Protein AF-A0A1G9T234-F1 (afdb_monomer_lite)

InterPro domains:
  IPR000477 Reverse transcriptase domain [PF00078] (1-58)
  IPR000477 Reverse transcriptase domain [PS50878] (1-58)
  IPR013597 Group II intron, maturase-specific [PF08388] (72-132)
  IPR043502 DNA/RNA polymerase superfamily [SSF56672] (1-132)
  IPR051083 Group II Intron Splicing and Mobility/Defense [PTHR34047] (1-131)

Organism: NCBI:txid321763

Sequence (162 aa):
MVRYADDFVVLAKSKRKAKRAMEVTEEIISEKLNLKLHPEKTELTNFGRGFEFLGYEFIAWRYKRPRSKALDKFKDKIREITRRQQPFSLELVIARLNPVIRGWANYFGHGNVKELFRRLNEWIRMRLRSYREDKKAHYHQNRRIPTAELKQLGLKSLTVKS

pLDDT: mean 87.8, std 9.13, range [58.06, 98.31]

Secondary structure (DSSP, 8-state):
-EEETTEEE---SSHHHHHHHHHHHHHIIIIIS-----TTT-----TTT-EEETTEEEETTTEEEE-HHHHHHHHHHHHHHT-SS-S--HHHHHHHHHHHHHHHHHHHTTSS-HHHHHHHHHHHHHHHHHHHTTSPPPGGGGGTS-HHHHHHTT--------

Structure (mmCIF, N/CA/C/O backbone):
data_AF-A0A1G9T234-F1
#
_entry.id   AF-A0A1G9T234-F1
#
loop_
_atom_site.group_PDB
_atom_site.id
_atom_site.type_symbol
_atom_site.label_atom_id
_atom_site.label_alt_id
_atom_site.label_comp_id
_atom_site.label_asym_id
_atom_site.label_entity_id
_atom_site.label_seq_id
_atom_site.pdbx_PDB_ins_code
_atom_site.Cartn_x
_atom_site.Cartn_y
_atom_site.Cartn_z
_atom_site.occupancy
_atom_site.B_iso_or_equiv
_atom_site.auth_seq_id
_atom_site.auth_comp_id
_atom_site.auth_asym_id
_atom_site.auth_atom_id
_atom_site.pdbx_PDB_model_num
ATOM 1 N N . MET A 1 1 ? -22.488 -2.941 13.591 1.00 72.69 1 MET A N 1
ATOM 2 C CA . MET A 1 1 ? -21.166 -3.602 13.638 1.00 72.69 1 MET A CA 1
ATOM 3 C C . MET A 1 1 ? -20.693 -3.788 12.209 1.00 72.69 1 MET A C 1
ATOM 5 O O . MET A 1 1 ? -21.529 -4.102 11.372 1.00 72.69 1 MET A O 1
ATOM 9 N N . VAL A 1 2 ? -19.409 -3.567 11.928 1.00 80.62 2 VAL A N 1
ATOM 10 C CA . VAL A 1 2 ? -18.796 -3.890 10.628 1.00 80.62 2 VAL A CA 1
ATOM 11 C C . VAL A 1 2 ? -17.783 -5.005 10.874 1.00 80.62 2 VAL A C 1
ATOM 13 O O . VAL A 1 2 ? -16.941 -4.851 11.752 1.00 80.62 2 VAL A O 1
ATOM 16 N N . ARG A 1 3 ? -17.878 -6.122 10.146 1.00 80.62 3 ARG A N 1
ATOM 17 C CA . ARG A 1 3 ? -16.995 -7.291 10.294 1.00 80.62 3 ARG A CA 1
ATOM 18 C C . ARG A 1 3 ? -16.444 -7.713 8.937 1.00 80.62 3 ARG A C 1
ATOM 20 O O . ARG A 1 3 ? -17.179 -7.723 7.954 1.00 80.62 3 ARG A O 1
ATOM 27 N N . TYR A 1 4 ? -15.171 -8.085 8.909 1.00 74.62 4 TYR A N 1
ATOM 28 C CA . TYR A 1 4 ? -14.487 -8.656 7.760 1.00 74.62 4 TYR A CA 1
ATOM 29 C C . TYR A 1 4 ? -13.538 -9.761 8.240 1.00 74.62 4 TYR A C 1
ATOM 31 O O . TYR A 1 4 ? -12.540 -9.481 8.899 1.00 74.62 4 TYR A O 1
ATOM 39 N N . ALA A 1 5 ? -13.867 -11.015 7.915 1.00 79.94 5 ALA A N 1
ATOM 40 C CA . ALA A 1 5 ? -13.205 -12.202 8.462 1.00 79.94 5 ALA A CA 1
ATOM 41 C C . ALA A 1 5 ? -13.105 -12.138 10.004 1.00 79.94 5 ALA A C 1
ATOM 43 O O . ALA A 1 5 ? -14.144 -12.131 10.679 1.00 79.94 5 ALA A O 1
ATOM 44 N N . ASP A 1 6 ? -11.885 -12.062 10.535 1.00 77.50 6 ASP A N 1
ATOM 45 C CA . ASP A 1 6 ? -11.585 -12.006 11.970 1.00 77.50 6 ASP A CA 1
ATOM 46 C C . ASP A 1 6 ? -11.522 -10.573 12.522 1.00 77.50 6 ASP A C 1
ATOM 48 O O . ASP A 1 6 ? -11.634 -10.371 13.730 1.00 77.50 6 ASP A O 1
ATOM 52 N N . ASP A 1 7 ? -11.397 -9.566 11.651 1.00 80.12 7 ASP A N 1
ATOM 53 C CA . ASP A 1 7 ? -11.324 -8.160 12.043 1.00 80.12 7 ASP A CA 1
ATOM 54 C C . ASP A 1 7 ? -12.734 -7.545 12.075 1.00 80.12 7 ASP A C 1
ATOM 56 O O . ASP A 1 7 ? -13.494 -7.597 11.102 1.00 80.12 7 ASP A O 1
ATOM 60 N N . PHE A 1 8 ? -13.105 -6.894 13.177 1.00 83.62 8 PHE A N 1
ATOM 61 C CA . PHE A 1 8 ? -14.384 -6.192 13.287 1.00 83.62 8 PHE A CA 1
ATOM 62 C C . PHE A 1 8 ? -14.264 -4.888 14.074 1.00 83.62 8 PHE A C 1
ATOM 64 O O . PHE A 1 8 ? -13.373 -4.708 14.898 1.00 83.62 8 PHE A O 1
ATOM 71 N N . VAL A 1 9 ? -15.193 -3.967 13.814 1.00 87.06 9 VAL A N 1
ATOM 72 C CA . VAL A 1 9 ? -15.330 -2.697 14.532 1.00 87.06 9 VAL A CA 1
ATOM 73 C C . VAL A 1 9 ? -16.759 -2.561 15.041 1.00 87.06 9 VAL A C 1
ATOM 75 O O . VAL A 1 9 ? -17.743 -2.696 14.297 1.00 87.06 9 VAL A O 1
ATOM 78 N N . VAL A 1 10 ? -16.877 -2.247 16.330 1.00 87.81 10 VAL A N 1
ATOM 79 C CA . VAL A 1 10 ? -18.149 -1.951 16.989 1.00 87.81 10 VAL A CA 1
ATOM 80 C C . VAL A 1 10 ? -18.256 -0.446 17.207 1.00 87.81 10 VAL A C 1
ATOM 82 O O . VAL A 1 10 ? -17.454 0.160 17.908 1.00 87.81 10 VAL A O 1
ATOM 85 N N . LEU A 1 11 ? -19.261 0.169 16.584 1.00 88.38 11 LEU A N 1
ATOM 86 C CA . LEU A 1 11 ? -19.506 1.605 16.673 1.00 88.38 11 LEU A CA 1
ATOM 87 C C . LEU A 1 11 ? -20.597 1.884 17.705 1.00 88.38 11 LEU A C 1
ATOM 89 O O . LEU A 1 11 ? -21.665 1.272 17.662 1.00 88.38 11 LEU A O 1
ATOM 93 N N . ALA A 1 12 ? -20.354 2.841 18.597 1.00 89.31 12 ALA A N 1
ATOM 94 C CA . ALA A 1 12 ? -21.310 3.251 19.618 1.00 89.31 12 ALA A CA 1
ATOM 95 C C . ALA A 1 12 ? -21.378 4.779 19.738 1.00 89.31 12 ALA A C 1
ATOM 97 O O . ALA A 1 12 ? -20.379 5.475 19.585 1.00 89.31 12 ALA A O 1
ATOM 98 N N . LYS A 1 13 ? -22.568 5.303 20.061 1.00 87.44 13 LYS A N 1
ATOM 99 C CA . LYS A 1 13 ? -22.815 6.754 20.188 1.00 87.44 13 LYS A CA 1
ATOM 100 C C . LYS A 1 13 ? -22.197 7.392 21.442 1.00 87.44 13 LYS A C 1
ATOM 102 O O . LYS A 1 13 ? -22.166 8.610 21.543 1.00 87.44 13 LYS A O 1
ATOM 107 N N . SER A 1 14 ? -21.761 6.600 22.424 1.00 88.94 14 SER A N 1
ATOM 108 C CA . SER A 1 14 ? -21.152 7.114 23.657 1.00 88.94 14 SER A CA 1
ATOM 109 C C . SER A 1 14 ? -20.119 6.149 24.224 1.00 88.94 14 SER A C 1
ATOM 111 O O . SER A 1 14 ? -20.232 4.936 24.035 1.00 88.94 14 SER A O 1
ATOM 113 N N . LYS A 1 15 ? -19.152 6.678 24.986 1.00 87.75 15 LYS A N 1
ATOM 114 C CA . LYS A 1 15 ? -18.107 5.884 25.654 1.00 87.75 15 LYS A CA 1
ATOM 115 C C . LYS A 1 15 ? -18.696 4.784 26.543 1.00 87.75 15 LYS A C 1
ATOM 117 O O . LYS A 1 15 ? -18.225 3.654 26.510 1.00 87.75 15 LYS A O 1
ATOM 122 N N . ARG A 1 16 ? -19.777 5.085 27.275 1.00 90.94 16 ARG A N 1
ATOM 123 C CA . ARG A 1 16 ? -20.488 4.105 28.115 1.00 90.94 16 ARG A CA 1
ATOM 124 C C . ARG A 1 16 ? -21.035 2.935 27.293 1.00 90.94 16 ARG A C 1
ATOM 126 O O . ARG A 1 16 ? -20.878 1.787 27.686 1.00 90.94 16 ARG A O 1
ATOM 133 N N . LYS A 1 17 ? -21.666 3.223 26.148 1.00 90.19 17 LYS A N 1
ATOM 134 C CA . LYS A 1 17 ? -22.191 2.183 25.248 1.00 90.19 17 LYS A CA 1
ATOM 135 C C . LYS A 1 17 ? -21.064 1.404 24.565 1.00 90.19 17 LYS A C 1
ATOM 137 O O . LYS A 1 17 ? -21.208 0.202 24.399 1.00 90.19 17 LYS A O 1
ATOM 142 N N . ALA A 1 18 ? -19.957 2.063 24.216 1.00 89.50 18 ALA A N 1
ATOM 143 C CA . ALA A 1 18 ? -18.774 1.407 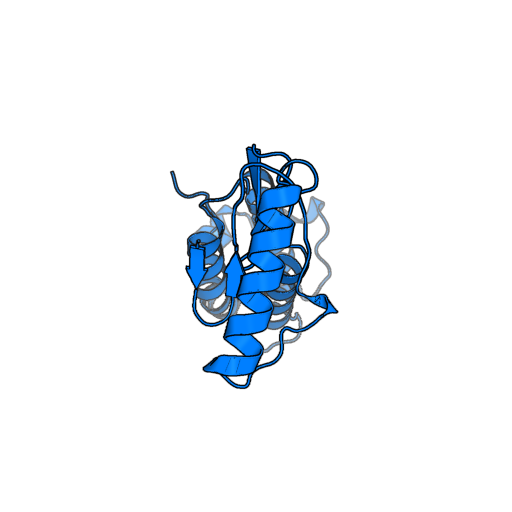23.659 1.00 89.50 18 ALA A CA 1
ATOM 144 C C . ALA A 1 18 ? -18.166 0.406 24.652 1.00 89.50 18 ALA A C 1
ATOM 146 O O . ALA A 1 18 ? -17.925 -0.735 24.283 1.00 89.50 18 ALA A O 1
ATOM 147 N N . LYS A 1 19 ? -18.003 0.808 25.922 1.00 89.12 19 LYS A N 1
ATOM 148 C CA . LYS A 1 19 ? -17.482 -0.069 26.978 1.00 89.12 19 LYS A CA 1
ATOM 149 C C . LYS A 1 19 ? -18.381 -1.287 27.196 1.00 89.12 19 LYS A C 1
ATOM 151 O O . LYS A 1 19 ? -17.899 -2.408 27.159 1.00 89.12 19 LYS A O 1
ATOM 156 N N . ARG A 1 20 ? -19.697 -1.076 27.303 1.00 90.25 20 ARG A N 1
ATOM 157 C CA . ARG A 1 20 ? -20.652 -2.186 27.438 1.00 90.25 20 ARG A CA 1
ATOM 158 C C . ARG A 1 20 ? -20.631 -3.126 26.233 1.00 90.25 20 ARG A C 1
ATOM 160 O O . ARG A 1 20 ? -20.768 -4.330 26.387 1.00 90.25 20 ARG A O 1
ATOM 167 N N . ALA A 1 21 ? -20.474 -2.586 25.027 1.00 88.56 21 ALA A N 1
ATOM 168 C CA . ALA A 1 21 ? -20.362 -3.411 23.832 1.00 88.56 21 ALA A CA 1
ATOM 169 C C . ALA A 1 21 ? -19.059 -4.225 23.813 1.00 88.56 21 ALA A C 1
ATOM 171 O O . ALA A 1 21 ? -19.083 -5.362 23.356 1.00 88.56 21 ALA A O 1
ATOM 172 N N . MET A 1 22 ? -17.953 -3.671 24.319 1.00 87.06 22 MET A N 1
ATOM 173 C CA . MET A 1 22 ? -16.685 -4.386 24.491 1.00 87.06 22 MET A CA 1
ATOM 174 C C . MET A 1 22 ? -16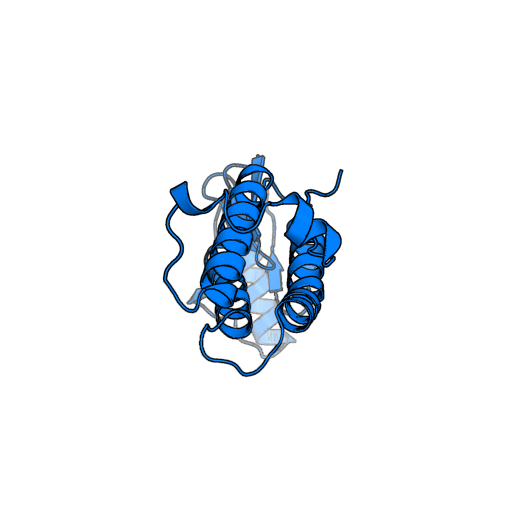.828 -5.540 25.494 1.00 87.06 22 MET A C 1
ATOM 176 O O . MET A 1 22 ? -16.481 -6.659 25.141 1.00 87.06 22 MET A O 1
ATOM 180 N N . GLU A 1 23 ? -17.440 -5.300 26.659 1.00 88.75 23 GLU A N 1
ATOM 181 C CA . GLU A 1 23 ? -17.718 -6.331 27.680 1.00 88.75 23 GLU A CA 1
ATOM 182 C C . GLU A 1 23 ? -18.560 -7.488 27.104 1.00 88.75 23 GLU A C 1
ATOM 184 O O . GLU A 1 23 ? -18.159 -8.644 27.172 1.00 88.75 23 GLU A O 1
ATOM 189 N N . VAL A 1 24 ? -19.677 -7.177 26.432 1.00 88.56 24 VAL A N 1
ATOM 190 C CA . VAL A 1 24 ? -20.536 -8.193 25.785 1.00 88.56 24 VAL A CA 1
ATOM 191 C C . VAL A 1 24 ? -19.796 -8.946 24.673 1.00 88.56 24 VAL A C 1
ATOM 193 O O . VAL A 1 24 ? -20.038 -10.127 24.435 1.00 88.56 24 VAL A O 1
ATOM 196 N N . THR A 1 25 ? -18.907 -8.263 23.952 1.00 86.44 25 THR A N 1
ATOM 197 C CA . THR A 1 25 ? -18.117 -8.892 22.888 1.00 86.44 25 THR A CA 1
ATOM 198 C C . THR A 1 25 ? -17.100 -9.869 23.471 1.00 86.44 25 THR A C 1
ATOM 200 O O . THR A 1 25 ? -16.950 -10.963 22.934 1.00 86.44 25 THR A O 1
ATOM 203 N N . GLU A 1 26 ? -16.425 -9.492 24.557 1.00 85.81 26 GLU A N 1
ATOM 204 C CA . GLU A 1 26 ? -15.496 -10.362 25.282 1.00 85.81 26 GLU A CA 1
ATOM 205 C C . GLU A 1 26 ? -16.199 -11.622 25.782 1.00 85.81 26 GLU A C 1
ATOM 207 O O . GLU A 1 26 ? -15.736 -12.713 25.460 1.00 85.81 26 GLU A O 1
ATOM 212 N N . GLU A 1 27 ? -17.350 -11.471 26.441 1.00 87.00 27 GLU A N 1
ATOM 213 C CA . GLU A 1 27 ? -18.172 -12.578 26.950 1.00 87.00 27 GLU A CA 1
ATOM 214 C C . GLU A 1 27 ? -18.555 -13.564 25.835 1.00 87.00 27 GLU A C 1
ATOM 216 O O . GLU A 1 27 ? -18.311 -14.765 25.935 1.00 87.00 27 GLU A O 1
ATOM 221 N N . ILE A 1 28 ? -19.077 -13.070 24.706 1.00 85.50 28 ILE A N 1
ATOM 222 C CA . ILE A 1 28 ? -19.454 -13.931 23.574 1.00 85.50 28 ILE A CA 1
ATOM 223 C C . ILE A 1 28 ? -18.235 -14.665 22.998 1.00 85.50 28 ILE A C 1
ATOM 225 O O . ILE A 1 28 ? -18.329 -15.845 22.652 1.00 85.50 28 ILE A O 1
ATOM 229 N N . ILE A 1 29 ? -17.100 -13.979 22.858 1.00 84.75 29 ILE A N 1
ATOM 230 C CA . ILE A 1 29 ? -15.890 -14.553 22.261 1.00 84.75 29 ILE A CA 1
ATOM 231 C C . ILE A 1 29 ? -15.286 -15.621 23.176 1.00 84.75 29 ILE A C 1
ATOM 233 O O . ILE A 1 29 ? -14.912 -16.686 22.679 1.00 84.75 29 ILE A O 1
ATOM 237 N N . SER A 1 30 ? -15.234 -15.375 24.485 1.00 85.69 30 SER A N 1
ATOM 238 C CA . SER A 1 30 ? -14.705 -16.344 25.442 1.00 85.69 30 SER A CA 1
ATOM 239 C C . SER A 1 30 ? -15.649 -17.518 25.656 1.00 85.69 30 SER A C 1
ATOM 241 O O . SER A 1 30 ? -15.212 -18.661 25.596 1.00 85.69 30 SER A O 1
ATOM 243 N N . GLU A 1 31 ? -16.939 -17.265 25.877 1.00 86.12 31 GLU A N 1
ATOM 244 C CA . GLU A 1 31 ? -17.867 -18.301 26.339 1.00 86.12 31 GLU A CA 1
ATOM 245 C C . GLU A 1 31 ? -18.479 -19.108 25.195 1.00 86.12 31 GLU A C 1
ATOM 247 O O . GLU A 1 31 ? -18.656 -20.316 25.320 1.00 86.12 31 GLU A O 1
ATOM 252 N N . LYS A 1 32 ? -18.793 -18.468 24.059 1.00 83.75 32 LYS A N 1
ATOM 253 C CA . LYS A 1 32 ? -19.474 -19.147 22.940 1.00 83.75 32 LYS A CA 1
ATOM 254 C C . LYS A 1 32 ? -18.527 -19.624 21.854 1.00 83.75 32 LYS A C 1
ATOM 256 O O . LYS A 1 32 ? -18.816 -20.618 21.195 1.00 83.75 32 LYS A O 1
ATOM 261 N N . LEU A 1 33 ? -17.438 -18.895 21.624 1.00 82.69 33 LEU A N 1
ATOM 262 C CA . LEU A 1 33 ? -16.483 -19.208 20.558 1.00 82.69 33 LEU A CA 1
ATOM 263 C C . LEU A 1 33 ? -15.194 -19.847 21.086 1.00 82.69 33 LEU A C 1
ATOM 265 O O . LEU A 1 33 ? -14.408 -20.337 20.280 1.00 82.69 33 LEU A O 1
ATOM 269 N N . ASN A 1 34 ? -14.988 -19.866 22.410 1.00 82.94 34 ASN A N 1
ATOM 270 C CA . ASN A 1 34 ? -13.771 -20.354 23.064 1.00 82.94 34 ASN A CA 1
ATOM 271 C C . ASN A 1 34 ? -12.488 -19.726 22.478 1.00 82.94 34 ASN A C 1
ATOM 273 O O . ASN A 1 34 ? -11.460 -20.381 22.300 1.00 82.94 34 ASN A O 1
ATOM 277 N N . LEU A 1 35 ? -12.571 -18.439 22.136 1.00 82.50 35 LEU A N 1
ATOM 278 C CA . LEU A 1 35 ? -11.480 -17.635 21.595 1.00 82.50 35 LEU A CA 1
ATOM 279 C C . LEU A 1 35 ? -11.065 -16.566 22.614 1.00 82.50 35 LEU A C 1
ATOM 281 O O . LEU A 1 35 ? -11.785 -16.258 23.560 1.00 82.50 35 LEU A O 1
ATOM 285 N N . LYS A 1 36 ? -9.889 -15.965 22.411 1.00 75.06 36 LYS A N 1
ATOM 286 C CA . LYS A 1 36 ? -9.429 -14.813 23.198 1.00 75.06 36 LYS A CA 1
ATOM 287 C C . LYS A 1 36 ? -9.204 -13.618 22.290 1.00 75.06 36 LYS A C 1
ATOM 289 O O . LYS A 1 36 ? -8.563 -13.738 21.245 1.00 75.06 36 LYS A O 1
ATOM 294 N N . LEU A 1 37 ? -9.700 -12.455 22.710 1.00 72.38 37 LEU A N 1
ATOM 295 C CA . LEU A 1 37 ? -9.320 -11.196 22.080 1.00 72.38 37 LEU A CA 1
ATOM 296 C C . LEU A 1 37 ? -7.834 -10.932 22.315 1.00 72.38 37 LEU A C 1
ATOM 298 O O . LEU A 1 37 ? -7.303 -11.200 23.390 1.00 72.38 37 LEU A O 1
ATOM 302 N N . HIS A 1 38 ? -7.165 -10.395 21.299 1.00 73.88 38 HIS A N 1
ATOM 303 C CA . HIS A 1 38 ? -5.764 -10.019 21.412 1.00 73.88 38 HIS A CA 1
ATOM 304 C C . HIS A 1 38 ? -5.679 -8.660 22.129 1.00 73.88 38 HIS A C 1
ATOM 306 O O . HIS A 1 38 ? -6.057 -7.652 21.527 1.00 73.88 38 HIS A O 1
ATOM 312 N N . PRO A 1 39 ? -5.181 -8.589 23.378 1.00 62.94 39 PRO A N 1
ATOM 313 C CA . PRO A 1 39 ? -5.299 -7.393 24.219 1.00 62.94 39 PRO A CA 1
ATOM 314 C C . PRO A 1 39 ? -4.624 -6.157 23.610 1.00 62.94 39 PRO A C 1
ATOM 316 O O . PRO A 1 39 ? -5.121 -5.049 23.753 1.00 62.94 39 PRO A O 1
ATOM 319 N N . GLU A 1 40 ? -3.547 -6.343 22.843 1.00 62.09 40 GLU A N 1
ATOM 320 C CA . GLU A 1 40 ? -2.857 -5.240 22.155 1.00 62.09 40 GLU A CA 1
ATOM 321 C C . GLU A 1 40 ? -3.578 -4.722 20.898 1.00 62.09 40 GLU A C 1
ATOM 323 O O . GLU A 1 40 ? -3.241 -3.655 20.393 1.00 62.09 40 GLU A O 1
ATOM 328 N N . LYS A 1 41 ? -4.542 -5.477 20.350 1.00 67.12 41 LYS A N 1
ATOM 329 C CA . LYS A 1 41 ? -5.291 -5.086 19.141 1.00 67.12 41 LYS A CA 1
ATOM 330 C C . LYS A 1 41 ? -6.671 -4.509 19.453 1.00 67.12 41 LYS A C 1
ATOM 332 O O . LYS A 1 41 ? -7.266 -3.881 18.580 1.00 67.12 41 LYS A O 1
ATOM 337 N N . THR A 1 42 ? -7.184 -4.727 20.661 1.00 72.44 42 THR A N 1
ATOM 338 C CA . THR A 1 42 ? -8.505 -4.249 21.073 1.00 72.44 42 THR A CA 1
ATOM 339 C C . THR A 1 42 ? -8.367 -2.874 21.721 1.00 72.44 42 THR A C 1
ATOM 341 O O . THR A 1 42 ? -8.005 -2.754 22.887 1.00 72.44 42 THR A O 1
ATOM 344 N N . GLU A 1 43 ? -8.665 -1.819 20.962 1.00 80.56 43 GLU A N 1
ATOM 345 C CA . GLU A 1 43 ? -8.613 -0.436 21.446 1.00 80.56 43 GLU A CA 1
ATOM 346 C C . GLU A 1 43 ? -10.010 0.200 21.476 1.00 80.56 43 GLU A C 1
ATOM 348 O O . GLU A 1 43 ? -10.735 0.217 20.478 1.00 80.56 43 GLU A O 1
ATOM 353 N N . LEU A 1 44 ? -10.368 0.813 22.611 1.00 82.00 44 LEU A N 1
ATOM 354 C CA . LEU A 1 44 ? -11.505 1.726 22.688 1.00 82.00 44 LEU A CA 1
ATOM 355 C C . LEU A 1 44 ? -11.043 3.133 22.301 1.00 82.00 44 LEU A C 1
ATOM 357 O O . LEU A 1 44 ? -10.446 3.859 23.094 1.00 82.00 44 LEU A O 1
ATOM 361 N N . THR A 1 45 ? -11.353 3.523 21.071 1.00 84.69 45 THR A N 1
ATOM 362 C CA . THR A 1 45 ? -10.998 4.829 20.505 1.00 84.69 45 THR A CA 1
ATOM 363 C C . THR A 1 45 ? -12.247 5.607 20.085 1.00 84.69 45 THR A C 1
ATOM 365 O O . THR A 1 45 ? -13.386 5.159 20.235 1.00 84.69 45 THR A O 1
ATOM 368 N N . ASN A 1 46 ? -12.045 6.824 19.596 1.00 82.31 46 ASN A N 1
ATOM 369 C CA . ASN A 1 46 ? -13.072 7.629 18.963 1.00 82.31 46 ASN A CA 1
ATOM 370 C C . ASN A 1 46 ? -12.575 8.103 17.595 1.00 82.31 46 ASN A C 1
ATOM 372 O O . ASN A 1 46 ? -11.379 8.193 17.334 1.00 82.31 46 ASN A O 1
ATOM 376 N N . PHE A 1 47 ? -13.501 8.455 16.715 1.00 79.12 47 PHE A N 1
ATOM 377 C CA . PHE A 1 47 ? -13.177 8.904 15.361 1.00 79.12 47 PHE A CA 1
ATOM 378 C C . PHE A 1 47 ? -12.361 10.209 15.295 1.00 79.12 47 PHE A C 1
ATOM 380 O O . PHE A 1 47 ? -11.750 10.481 14.263 1.00 79.12 47 PHE A O 1
ATOM 387 N N . GLY A 1 48 ? -12.354 11.016 16.364 1.00 81.19 48 GLY A N 1
ATOM 388 C CA . GLY A 1 48 ? -11.503 12.202 16.472 1.00 81.19 48 GLY A CA 1
ATOM 389 C C . GLY A 1 48 ? -10.027 11.822 16.587 1.00 81.19 48 GLY A C 1
ATOM 390 O O . GLY A 1 48 ? -9.211 12.319 15.816 1.00 81.19 48 GLY A O 1
ATOM 391 N N . ARG A 1 49 ? -9.710 10.883 17.489 1.00 83.19 49 ARG A N 1
ATOM 392 C CA . ARG A 1 49 ? -8.376 10.274 17.628 1.00 83.19 49 ARG A CA 1
ATOM 393 C C . ARG A 1 49 ? -8.000 9.449 16.396 1.00 83.19 49 ARG A C 1
ATOM 395 O O . ARG A 1 49 ? -6.836 9.418 16.014 1.00 83.19 49 ARG A O 1
ATOM 402 N N . GLY A 1 50 ? -8.995 8.832 15.768 1.00 87.00 50 GLY A N 1
ATOM 403 C CA . GLY A 1 50 ? -8.805 7.949 14.631 1.00 87.00 50 GLY A CA 1
ATOM 404 C C . GLY A 1 50 ? -8.601 6.493 15.037 1.00 87.00 50 GLY A C 1
ATOM 405 O O . GLY A 1 50 ? -8.498 6.165 16.221 1.00 87.00 50 GLY A O 1
ATOM 406 N N . PHE A 1 51 ? -8.616 5.610 14.042 1.00 88.50 51 PHE A N 1
ATOM 407 C CA . PHE A 1 51 ? -8.426 4.172 14.231 1.00 88.50 51 PHE A CA 1
ATOM 408 C C . PHE A 1 51 ? -7.974 3.486 12.945 1.00 88.50 51 PHE A C 1
ATOM 410 O O . PHE A 1 51 ? -8.216 3.985 11.842 1.00 88.50 51 PHE A O 1
ATOM 417 N N . GLU A 1 52 ? -7.347 2.321 13.084 1.00 89.31 52 GLU A N 1
ATOM 418 C CA . GLU A 1 52 ? -6.999 1.469 11.951 1.00 89.31 52 GLU A CA 1
ATOM 419 C C . GLU A 1 52 ? -8.059 0.390 11.711 1.00 89.31 52 GLU A C 1
AT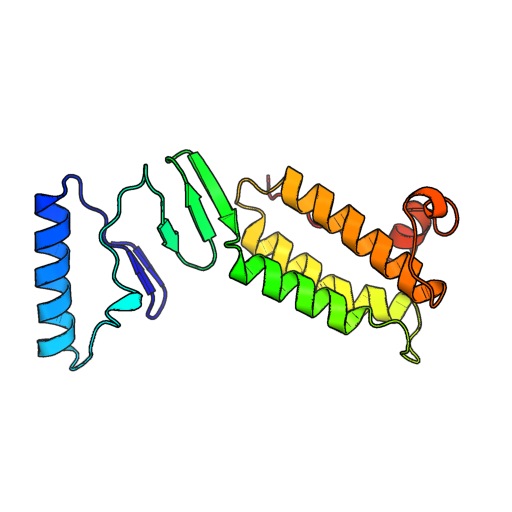OM 421 O O . GLU A 1 52 ? -8.535 -0.245 12.647 1.00 89.31 52 GLU A O 1
ATOM 426 N N . PHE A 1 53 ? -8.401 0.138 10.448 1.00 87.81 53 PHE A N 1
ATOM 427 C CA . PHE A 1 53 ? -9.241 -0.995 10.058 1.00 87.81 53 PHE A CA 1
ATOM 428 C C . PHE A 1 53 ? -8.962 -1.396 8.606 1.00 87.81 53 PHE A C 1
ATOM 430 O O . PHE A 1 53 ? -8.876 -0.540 7.726 1.00 87.81 53 PHE A O 1
ATOM 437 N N . LEU A 1 54 ? -8.788 -2.697 8.342 1.00 87.25 54 LEU A N 1
ATOM 438 C CA . LEU A 1 54 ? -8.533 -3.256 7.000 1.00 87.25 54 LEU A CA 1
ATOM 439 C C . LEU A 1 54 ? -7.397 -2.568 6.227 1.00 87.25 54 LEU A C 1
ATOM 441 O O . LEU A 1 54 ? -7.474 -2.312 5.024 1.00 87.25 54 LEU A O 1
ATOM 445 N N . GLY A 1 55 ? -6.311 -2.245 6.930 1.00 88.06 55 GLY A N 1
ATOM 446 C CA . GLY A 1 55 ? -5.141 -1.589 6.341 1.00 88.06 55 GLY A CA 1
ATOM 447 C C . GLY A 1 55 ? -5.329 -0.101 6.040 1.00 88.06 55 GLY A C 1
ATOM 448 O O . GLY A 1 55 ? -4.402 0.524 5.523 1.00 88.06 55 GLY A O 1
ATOM 449 N N . TYR A 1 56 ? -6.480 0.471 6.386 1.00 91.31 56 TYR A N 1
ATOM 450 C CA . TYR A 1 56 ? -6.711 1.906 6.405 1.00 91.31 56 TYR A CA 1
ATOM 451 C C . TYR A 1 56 ? -6.520 2.477 7.802 1.00 91.31 56 TYR A C 1
ATOM 453 O O . TYR A 1 56 ? -6.743 1.800 8.797 1.00 91.31 56 TYR A O 1
ATOM 461 N N . GLU A 1 57 ? -6.156 3.747 7.839 1.00 91.69 57 GLU A N 1
ATOM 462 C CA . GLU A 1 57 ? -6.178 4.629 8.991 1.00 91.69 57 GLU A CA 1
ATOM 463 C C . GLU A 1 57 ? -7.261 5.689 8.737 1.00 91.69 57 GLU A C 1
ATOM 465 O O . GLU A 1 57 ? -7.254 6.370 7.701 1.00 91.69 57 GLU A O 1
ATOM 470 N N . PHE A 1 58 ? -8.206 5.795 9.667 1.00 90.56 58 PHE A N 1
ATOM 471 C CA . PHE A 1 58 ? -9.275 6.788 9.684 1.00 90.56 58 PHE A CA 1
ATOM 472 C C . PHE A 1 58 ? -8.891 7.904 10.648 1.00 90.56 58 PHE A C 1
ATOM 474 O O . PHE A 1 58 ? -8.561 7.618 11.793 1.00 90.56 58 PHE A O 1
ATOM 481 N N . ILE A 1 59 ? -8.941 9.162 10.208 1.00 87.94 59 ILE A N 1
ATOM 482 C CA . ILE A 1 59 ? -8.470 10.322 10.977 1.00 87.94 59 ILE A CA 1
ATOM 483 C C . ILE A 1 59 ? -9.530 11.422 10.957 1.00 87.94 59 ILE A C 1
ATOM 485 O O . ILE A 1 59 ? -9.991 11.832 9.884 1.00 87.94 59 ILE A O 1
ATOM 489 N N . ALA A 1 60 ? -9.870 11.924 12.148 1.00 82.38 60 ALA A N 1
ATOM 490 C CA . ALA A 1 60 ? -10.712 13.099 12.363 1.00 82.38 60 ALA A CA 1
ATOM 491 C C . ALA A 1 60 ? -11.997 13.107 11.512 1.00 82.38 60 ALA A C 1
ATOM 493 O O . ALA A 1 60 ? -12.348 14.129 10.924 1.00 82.38 60 ALA A O 1
ATOM 494 N N . TRP A 1 61 ? -12.673 11.956 11.402 1.00 75.00 61 TRP A N 1
ATOM 495 C CA . TRP A 1 61 ? -13.921 11.735 10.640 1.00 75.00 61 TRP A CA 1
ATOM 496 C C . TRP A 1 61 ? -13.868 11.952 9.118 1.00 75.00 61 TRP A C 1
ATOM 498 O O . TRP A 1 61 ? -14.782 11.533 8.412 1.00 75.00 61 TRP A O 1
ATOM 508 N N . ARG A 1 62 ? -12.827 12.606 8.602 1.00 80.06 62 ARG A N 1
ATOM 509 C CA . ARG A 1 62 ? -12.798 13.153 7.239 1.00 80.06 62 ARG A CA 1
ATOM 510 C C . ARG A 1 62 ? -11.774 12.478 6.341 1.00 80.06 62 ARG A C 1
ATOM 512 O O . ARG A 1 62 ? -11.935 12.487 5.122 1.00 80.06 62 ARG A O 1
ATOM 519 N N . TYR A 1 63 ? -10.720 11.918 6.927 1.00 85.19 63 TYR A N 1
ATOM 520 C CA . TYR A 1 63 ? -9.611 11.359 6.171 1.00 85.19 63 TYR A CA 1
ATOM 521 C C . TYR A 1 63 ? -9.531 9.850 6.349 1.00 85.19 63 TYR A C 1
ATOM 523 O O . TYR A 1 63 ? -9.576 9.334 7.461 1.00 85.19 63 TYR A O 1
ATOM 531 N N . LYS A 1 64 ? -9.365 9.151 5.231 1.00 90.88 64 LYS A N 1
ATOM 532 C CA . LYS A 1 64 ? -9.112 7.716 5.159 1.00 90.88 64 LYS A CA 1
ATOM 533 C C . LYS A 1 64 ? -7.894 7.493 4.275 1.00 90.88 64 LYS A C 1
ATOM 535 O O . LYS A 1 64 ? -7.937 7.809 3.089 1.00 90.88 64 LYS A O 1
ATOM 540 N N . ARG A 1 65 ? -6.810 6.941 4.811 1.00 92.06 65 ARG A N 1
ATOM 541 C CA . ARG A 1 65 ? -5.568 6.687 4.054 1.00 92.06 65 ARG A CA 1
ATOM 542 C C . ARG A 1 65 ? -5.003 5.300 4.370 1.00 92.06 65 ARG A C 1
ATOM 544 O O . ARG A 1 65 ? -5.397 4.726 5.375 1.00 92.06 65 ARG A O 1
ATOM 551 N N . PRO A 1 66 ? -4.109 4.730 3.548 1.00 94.25 66 PRO A N 1
ATOM 552 C CA . PRO A 1 66 ? -3.402 3.507 3.908 1.00 94.25 66 PRO A CA 1
ATOM 553 C C . PRO A 1 66 ? -2.610 3.729 5.196 1.00 94.25 66 PRO A C 1
ATOM 555 O O . PRO A 1 66 ? -1.942 4.758 5.324 1.00 94.25 66 PRO A O 1
ATOM 558 N N . ARG A 1 67 ? -2.634 2.762 6.114 1.00 93.38 67 ARG A N 1
ATOM 559 C CA . ARG A 1 67 ? -1.775 2.806 7.303 1.00 93.38 67 ARG A CA 1
ATOM 560 C C . ARG A 1 67 ? -0.294 2.733 6.926 1.00 93.38 67 ARG A C 1
ATOM 562 O O . ARG A 1 67 ? 0.059 2.168 5.883 1.00 93.38 67 ARG A O 1
ATOM 569 N N . SER A 1 68 ? 0.578 3.218 7.805 1.00 91.69 68 SER A N 1
ATOM 570 C CA . SER A 1 68 ? 2.041 3.216 7.618 1.00 91.69 68 SER A CA 1
ATOM 571 C C . SER A 1 68 ? 2.575 1.836 7.220 1.00 91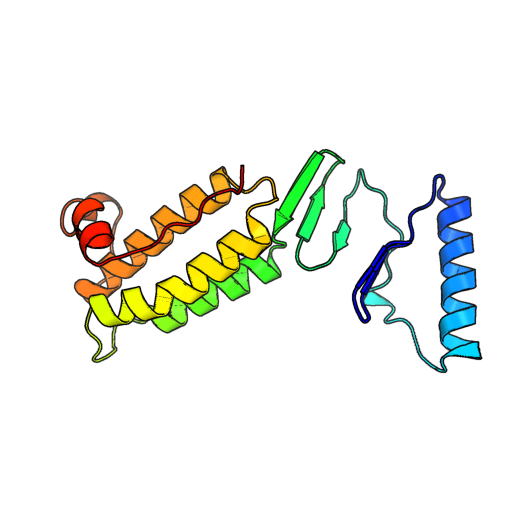.69 68 SER A C 1
ATOM 573 O O . SER A 1 68 ? 3.166 1.682 6.155 1.00 91.69 68 SER A O 1
ATOM 575 N N . LYS A 1 69 ? 2.222 0.793 7.980 1.00 92.31 69 LYS A N 1
ATOM 576 C CA . LYS A 1 69 ? 2.646 -0.593 7.719 1.00 92.31 69 LYS A CA 1
ATOM 577 C C . LYS A 1 69 ? 2.226 -1.116 6.342 1.00 92.31 69 LYS A C 1
ATOM 579 O O . LYS A 1 69 ? 2.922 -1.936 5.750 1.00 92.31 69 LYS A O 1
ATOM 584 N N . ALA A 1 70 ? 1.072 -0.684 5.832 1.00 94.62 70 ALA A N 1
ATOM 585 C CA . ALA A 1 70 ? 0.628 -1.048 4.491 1.00 94.62 70 ALA A CA 1
ATOM 586 C C . ALA A 1 70 ? 1.515 -0.349 3.447 1.00 94.62 70 ALA A C 1
ATOM 588 O O . ALA A 1 70 ? 2.057 -1.001 2.554 1.00 94.62 70 ALA A O 1
ATOM 589 N N . LEU A 1 71 ? 1.729 0.958 3.605 1.00 96.12 71 LEU A N 1
ATOM 590 C CA . LEU A 1 71 ? 2.609 1.737 2.737 1.00 96.12 71 LEU A CA 1
ATOM 591 C C . LEU A 1 71 ? 4.042 1.181 2.695 1.00 96.12 71 LEU A C 1
ATOM 593 O O . LEU A 1 71 ? 4.635 1.124 1.616 1.00 96.12 71 LEU A O 1
ATOM 597 N N . ASP A 1 72 ? 4.583 0.760 3.835 1.00 96.44 72 ASP A N 1
ATOM 598 C CA . ASP A 1 72 ? 5.931 0.199 3.919 1.00 96.44 72 ASP A CA 1
ATOM 599 C C . ASP A 1 72 ? 6.030 -1.120 3.158 1.00 96.44 72 ASP A C 1
ATOM 601 O O . ASP A 1 72 ? 6.866 -1.231 2.264 1.00 96.44 72 ASP A O 1
ATOM 605 N N . LYS A 1 73 ? 5.085 -2.047 3.375 1.00 97.12 73 LYS A N 1
ATOM 606 C CA . LYS A 1 73 ? 5.002 -3.302 2.608 1.00 97.12 73 LYS A CA 1
ATOM 607 C C . LYS A 1 73 ? 4.921 -3.066 1.100 1.00 97.12 73 LYS A C 1
ATOM 609 O O . LYS A 1 73 ? 5.575 -3.764 0.327 1.00 97.12 73 LYS A O 1
ATOM 614 N N . PHE A 1 74 ? 4.136 -2.078 0.666 1.00 97.81 74 PHE A N 1
ATOM 615 C CA . PHE A 1 74 ? 4.067 -1.711 -0.747 1.00 97.81 74 PHE A CA 1
ATOM 616 C C . PHE A 1 74 ? 5.423 -1.232 -1.263 1.00 97.81 74 PHE A C 1
ATOM 618 O O . PHE A 1 74 ? 5.910 -1.730 -2.278 1.00 97.81 74 PHE A O 1
ATOM 625 N N . LYS A 1 75 ? 6.065 -0.295 -0.555 1.00 97.88 75 LYS A N 1
ATOM 626 C CA . LYS A 1 75 ? 7.389 0.203 -0.940 1.00 97.88 75 LYS A CA 1
ATOM 627 C C . LYS A 1 75 ? 8.418 -0.925 -0.965 1.00 97.88 75 LYS A C 1
ATOM 629 O O . LYS A 1 75 ? 9.197 -0.977 -1.910 1.00 97.88 75 LYS A O 1
ATOM 634 N N . ASP A 1 76 ? 8.407 -1.835 0.001 1.00 97.94 76 ASP A N 1
ATOM 635 C CA . ASP A 1 76 ? 9.318 -2.981 0.042 1.00 97.94 76 ASP A CA 1
ATOM 636 C C . ASP A 1 76 ? 9.146 -3.880 -1.174 1.00 97.94 76 ASP A C 1
ATOM 638 O O . ASP A 1 76 ? 10.135 -4.209 -1.832 1.00 97.94 76 ASP A O 1
ATOM 642 N N . LYS A 1 77 ? 7.901 -4.162 -1.577 1.00 98.06 77 LYS A N 1
ATOM 643 C CA . LYS A 1 77 ? 7.661 -4.956 -2.783 1.00 98.06 77 LYS A CA 1
ATOM 644 C C . LYS A 1 77 ? 8.170 -4.269 -4.050 1.00 98.06 77 LYS A C 1
ATOM 646 O O . LYS A 1 77 ? 8.795 -4.902 -4.898 1.00 98.06 77 LYS A O 1
ATOM 651 N N . ILE A 1 78 ? 7.960 -2.957 -4.173 1.00 97.94 78 ILE A N 1
ATOM 652 C CA . ILE A 1 78 ? 8.527 -2.178 -5.284 1.00 97.94 78 ILE A CA 1
ATOM 653 C C . ILE A 1 78 ? 10.059 -2.232 -5.244 1.00 97.94 78 ILE A C 1
ATOM 655 O O . ILE A 1 78 ? 10.688 -2.366 -6.295 1.00 97.94 78 ILE A O 1
ATOM 659 N N . ARG A 1 79 ? 10.677 -2.140 -4.056 1.00 96.06 79 ARG A N 1
ATOM 660 C CA . ARG A 1 79 ? 12.138 -2.206 -3.898 1.00 96.06 79 ARG A CA 1
ATOM 661 C C . ARG A 1 79 ? 12.706 -3.539 -4.367 1.00 96.06 79 ARG A C 1
ATOM 663 O O . ARG A 1 79 ? 13.692 -3.522 -5.097 1.00 96.06 79 ARG A O 1
ATOM 670 N N . GLU A 1 80 ? 12.067 -4.638 -3.982 1.00 95.88 80 GLU A N 1
ATOM 671 C CA . GLU A 1 80 ? 12.427 -6.005 -4.372 1.00 95.88 80 GLU A CA 1
ATOM 672 C C . GLU A 1 80 ? 12.440 -6.168 -5.900 1.00 95.88 80 GLU A C 1
ATOM 674 O O . GLU A 1 80 ? 13.419 -6.649 -6.471 1.00 95.88 80 GLU A O 1
ATOM 679 N N . ILE A 1 81 ? 11.390 -5.682 -6.572 1.00 96.56 81 ILE A N 1
ATOM 680 C CA . ILE A 1 81 ? 11.240 -5.786 -8.033 1.00 96.56 81 ILE A CA 1
ATOM 681 C C . ILE A 1 81 ? 12.248 -4.901 -8.784 1.00 96.56 81 ILE A C 1
ATOM 683 O O . ILE A 1 81 ? 12.657 -5.225 -9.890 1.00 96.56 81 ILE A O 1
ATOM 687 N N . THR A 1 82 ? 12.666 -3.781 -8.193 1.00 94.69 82 THR A N 1
ATOM 688 C CA . THR A 1 82 ? 13.560 -2.789 -8.827 1.00 94.69 82 THR A CA 1
ATOM 689 C C . THR A 1 82 ? 14.965 -2.804 -8.225 1.00 94.69 82 THR A C 1
ATOM 691 O O . THR A 1 82 ? 15.619 -1.762 -8.102 1.00 94.69 82 THR A O 1
ATOM 694 N N . ARG A 1 83 ? 15.435 -3.968 -7.771 1.00 92.06 83 ARG A N 1
ATOM 695 C CA . ARG A 1 83 ? 16.810 -4.136 -7.287 1.00 92.06 83 ARG A CA 1
ATOM 696 C C . ARG A 1 83 ? 17.771 -4.045 -8.477 1.00 92.06 83 ARG A C 1
ATOM 698 O O . ARG A 1 83 ? 17.631 -4.812 -9.414 1.00 92.06 83 ARG A O 1
ATOM 705 N N . ARG A 1 84 ? 18.745 -3.132 -8.421 1.00 83.00 84 ARG A N 1
ATOM 706 C CA . ARG A 1 84 ? 19.590 -2.725 -9.566 1.00 83.00 84 ARG A CA 1
ATOM 707 C C . ARG A 1 84 ? 20.383 -3.858 -10.234 1.00 83.00 84 ARG A C 1
ATOM 709 O O . ARG A 1 84 ? 20.429 -3.926 -11.449 1.00 83.00 84 ARG A O 1
ATOM 716 N N . GLN A 1 85 ? 20.902 -4.801 -9.453 1.00 80.44 85 GLN A N 1
ATOM 717 C CA . GLN A 1 85 ? 21.683 -5.929 -9.970 1.00 80.44 85 GLN A CA 1
ATOM 718 C C . GLN A 1 85 ? 20.781 -7.140 -10.231 1.00 80.44 85 GLN A C 1
ATOM 720 O O . GLN A 1 85 ? 20.670 -8.058 -9.405 1.00 80.44 85 GLN A O 1
ATOM 725 N N . GLN A 1 86 ? 20.054 -7.098 -11.346 1.00 86.38 86 GLN A N 1
ATOM 726 C CA . GLN A 1 86 ? 19.246 -8.214 -11.836 1.00 86.38 86 GLN A CA 1
ATOM 727 C C . GLN A 1 86 ? 19.363 -8.317 -13.363 1.00 86.38 86 GLN A C 1
ATOM 729 O O . GLN A 1 86 ? 19.346 -7.281 -14.023 1.00 86.38 86 GLN A O 1
ATOM 734 N N . PRO A 1 87 ? 19.406 -9.531 -13.937 1.00 88.94 87 PRO A N 1
ATOM 735 C CA . PRO A 1 87 ? 19.578 -9.750 -15.375 1.00 88.94 87 PRO A CA 1
ATOM 736 C C . PRO A 1 87 ? 18.251 -9.615 -16.148 1.00 88.94 87 PRO A C 1
ATOM 738 O O . PRO A 1 87 ? 17.954 -10.417 -17.029 1.00 88.94 87 PRO A O 1
ATOM 741 N N . PHE A 1 88 ? 17.397 -8.658 -15.777 1.00 93.00 88 PHE A N 1
ATOM 742 C CA . PHE A 1 88 ? 16.086 -8.468 -16.400 1.00 93.00 88 PHE A CA 1
ATOM 743 C C . PHE A 1 88 ? 16.060 -7.176 -17.214 1.00 93.00 88 PHE A C 1
ATOM 745 O O . PHE A 1 88 ? 16.675 -6.177 -16.849 1.00 93.00 88 PHE A O 1
ATOM 752 N N . SER A 1 89 ? 15.324 -7.181 -18.325 1.00 93.06 89 SER A N 1
ATOM 753 C CA . SER A 1 89 ? 15.109 -5.958 -19.093 1.00 93.06 89 SER A CA 1
ATOM 754 C C . SER A 1 89 ? 14.206 -4.982 -18.331 1.00 93.06 89 SER A C 1
ATOM 756 O O . SER A 1 89 ? 13.433 -5.369 -17.442 1.00 93.06 89 SER A O 1
ATOM 758 N N . LEU A 1 90 ? 14.271 -3.700 -18.694 1.00 93.12 90 LEU A N 1
ATOM 759 C CA . LEU A 1 90 ? 13.430 -2.667 -18.089 1.00 93.12 90 LEU A CA 1
ATOM 760 C C . LEU A 1 90 ? 11.936 -2.964 -18.306 1.00 93.12 90 LEU A C 1
ATOM 762 O O . LEU A 1 90 ? 11.128 -2.770 -17.398 1.00 93.12 90 LEU A O 1
ATOM 766 N N . GLU A 1 91 ? 11.580 -3.488 -19.476 1.00 95.62 91 GLU A N 1
ATOM 767 C CA . GLU A 1 91 ? 10.233 -3.915 -19.858 1.00 95.62 91 GLU A CA 1
ATOM 768 C C . GLU A 1 91 ? 9.718 -5.008 -18.925 1.00 95.62 91 GLU A C 1
ATOM 770 O O . GLU A 1 91 ? 8.598 -4.916 -18.420 1.00 95.62 91 GLU A O 1
ATOM 775 N N . LEU A 1 92 ? 10.544 -6.019 -18.636 1.00 96.12 92 LEU A N 1
ATOM 776 C CA . LEU A 1 92 ? 10.167 -7.111 -17.742 1.00 96.12 92 LEU A CA 1
ATOM 777 C C . LEU A 1 92 ? 9.978 -6.615 -16.303 1.00 96.12 92 LEU A C 1
ATOM 779 O O . LEU A 1 92 ? 9.032 -7.021 -15.623 1.00 96.12 92 LEU A O 1
ATOM 783 N N . VAL A 1 93 ? 10.829 -5.699 -15.834 1.00 96.88 93 VAL A N 1
ATOM 784 C CA . VAL A 1 93 ? 10.657 -5.058 -14.521 1.00 96.88 93 VAL A CA 1
ATOM 785 C C . VAL A 1 93 ? 9.355 -4.260 -14.469 1.00 96.88 93 VAL A C 1
ATOM 787 O O . VAL A 1 93 ? 8.591 -4.399 -13.511 1.00 96.88 93 VAL A O 1
ATOM 790 N N . ILE A 1 94 ? 9.049 -3.469 -15.501 1.00 97.50 94 ILE A N 1
ATOM 791 C CA . ILE A 1 94 ? 7.787 -2.722 -15.600 1.00 97.50 94 ILE A CA 1
ATOM 792 C C . ILE A 1 94 ? 6.587 -3.679 -15.607 1.00 97.50 94 ILE A C 1
ATOM 794 O O . ILE A 1 94 ? 5.626 -3.468 -14.860 1.00 97.50 94 ILE A O 1
ATOM 798 N N . ALA A 1 95 ? 6.655 -4.766 -16.376 1.00 97.88 95 ALA A N 1
ATOM 799 C CA . ALA A 1 95 ? 5.618 -5.788 -16.420 1.00 97.88 95 ALA A CA 1
ATOM 800 C C . ALA A 1 95 ? 5.369 -6.412 -15.036 1.00 97.88 95 ALA A C 1
ATOM 802 O O . ALA A 1 95 ? 4.215 -6.597 -14.655 1.00 97.88 95 ALA A O 1
ATOM 803 N N . ARG A 1 96 ? 6.423 -6.651 -14.241 1.00 97.56 96 ARG A N 1
ATOM 804 C CA . ARG A 1 96 ? 6.317 -7.149 -12.855 1.00 97.56 96 ARG A CA 1
ATOM 805 C C . ARG A 1 96 ? 5.767 -6.113 -11.873 1.00 97.56 96 ARG A C 1
ATOM 807 O O . ARG A 1 96 ? 5.043 -6.475 -10.947 1.00 97.56 96 ARG A O 1
ATOM 814 N N . LEU A 1 97 ? 6.068 -4.827 -12.063 1.00 98.06 97 LEU A N 1
ATOM 815 C CA . LEU A 1 97 ? 5.532 -3.747 -11.224 1.00 98.06 97 LEU A CA 1
ATOM 816 C C . LEU A 1 97 ? 4.035 -3.520 -11.448 1.00 98.06 97 LEU A C 1
ATOM 818 O O . LEU A 1 97 ? 3.302 -3.228 -10.502 1.00 98.06 97 LEU A O 1
ATOM 822 N N . ASN A 1 98 ? 3.572 -3.639 -12.690 1.00 98.31 98 ASN A N 1
ATOM 823 C CA . ASN A 1 98 ? 2.221 -3.254 -13.084 1.00 98.31 98 ASN A CA 1
ATOM 824 C C . ASN A 1 98 ? 1.094 -3.962 -12.299 1.00 98.31 98 ASN A C 1
ATOM 826 O O . ASN A 1 98 ? 0.142 -3.280 -11.912 1.00 98.31 98 ASN A O 1
ATOM 830 N N . PRO A 1 99 ? 1.132 -5.283 -12.031 1.00 98.12 99 PRO A N 1
ATOM 831 C CA . PRO A 1 99 ? 0.162 -5.942 -11.153 1.00 98.12 99 PRO A CA 1
ATOM 832 C C . PRO A 1 99 ? 0.151 -5.376 -9.729 1.00 98.12 99 PRO A C 1
ATOM 834 O O . PRO A 1 99 ? -0.923 -5.121 -9.190 1.00 98.12 99 PRO A O 1
ATOM 837 N N . VAL A 1 100 ? 1.327 -5.108 -9.150 1.00 98.12 100 VAL A N 1
ATOM 838 C CA . VAL A 1 100 ? 1.463 -4.560 -7.788 1.00 98.12 100 VAL A CA 1
ATOM 839 C C . VAL A 1 100 ? 0.884 -3.147 -7.715 1.00 98.12 100 VAL A C 1
ATOM 841 O O . VAL A 1 100 ? 0.090 -2.846 -6.826 1.00 98.12 100 VAL A O 1
ATOM 844 N N . ILE A 1 101 ? 1.222 -2.293 -8.686 1.00 97.94 101 ILE A N 1
ATOM 845 C CA . ILE A 1 101 ? 0.697 -0.924 -8.796 1.00 97.94 101 ILE A CA 1
ATOM 846 C C . ILE A 1 101 ? -0.827 -0.942 -8.948 1.00 97.94 101 ILE A C 1
ATOM 848 O O . ILE A 1 101 ? -1.523 -0.235 -8.220 1.00 97.94 101 ILE A O 1
ATOM 852 N N . ARG A 1 102 ? -1.358 -1.764 -9.864 1.00 97.12 102 ARG A N 1
ATOM 853 C CA . ARG A 1 102 ? -2.805 -1.863 -10.105 1.00 97.12 102 ARG A CA 1
ATOM 854 C C . ARG A 1 102 ? -3.553 -2.377 -8.882 1.00 97.12 102 ARG A C 1
ATOM 856 O O . ARG A 1 102 ? -4.548 -1.772 -8.502 1.00 97.12 102 ARG A O 1
ATOM 863 N N . GLY A 1 103 ? -3.073 -3.449 -8.252 1.00 96.19 103 GLY A N 1
ATOM 864 C CA . GLY A 1 103 ? -3.689 -3.999 -7.045 1.00 96.19 103 GLY A CA 1
ATOM 865 C C . GLY A 1 103 ? -3.741 -2.968 -5.919 1.00 96.19 103 GLY A C 1
ATOM 866 O O . GLY A 1 103 ? -4.795 -2.751 -5.322 1.00 96.19 103 GLY A O 1
ATOM 867 N N . TRP A 1 104 ? -2.635 -2.254 -5.699 1.00 96.62 104 TRP A N 1
ATOM 868 C CA . TRP A 1 104 ? -2.564 -1.216 -4.674 1.00 96.62 104 TRP A CA 1
ATOM 869 C C . TRP A 1 104 ? -3.494 -0.035 -4.956 1.00 96.62 104 TRP A C 1
ATOM 871 O O . TRP A 1 104 ? -4.222 0.400 -4.064 1.00 96.62 104 TRP A O 1
ATOM 881 N N . ALA A 1 105 ? -3.509 0.463 -6.197 1.00 96.00 105 ALA A N 1
ATOM 882 C CA . ALA A 1 105 ? -4.414 1.532 -6.614 1.00 96.00 105 ALA A CA 1
ATOM 883 C C . ALA A 1 105 ? -5.881 1.110 -6.491 1.00 96.00 105 ALA A C 1
ATOM 885 O O . ALA A 1 105 ? -6.701 1.875 -5.996 1.00 96.00 105 ALA A O 1
ATOM 886 N N . ASN A 1 106 ? -6.213 -0.119 -6.888 1.00 95.31 106 ASN A N 1
ATOM 887 C CA . ASN A 1 106 ? -7.578 -0.627 -6.822 1.00 95.31 106 ASN A CA 1
ATOM 888 C C . ASN A 1 106 ? -8.087 -0.746 -5.391 1.00 95.31 106 ASN A C 1
ATOM 890 O O . ASN A 1 106 ? -9.252 -0.424 -5.153 1.00 95.31 106 ASN A O 1
ATOM 894 N N . TYR A 1 107 ? -7.227 -1.194 -4.473 1.00 94.38 107 TYR A N 1
ATOM 895 C CA . TYR A 1 107 ? -7.578 -1.352 -3.070 1.00 94.38 107 TYR A CA 1
ATOM 896 C C . TYR A 1 107 ? -7.641 -0.003 -2.352 1.00 94.38 107 TYR A C 1
ATOM 898 O O . TYR A 1 107 ? -8.669 0.311 -1.763 1.00 94.38 107 TYR A O 1
ATOM 906 N N . PHE A 1 108 ? -6.581 0.813 -2.431 1.00 95.38 108 PHE A N 1
ATOM 907 C CA . PHE A 1 108 ? -6.436 2.058 -1.660 1.00 95.38 108 PHE A CA 1
ATOM 908 C C . PHE A 1 108 ? -6.962 3.323 -2.350 1.00 95.38 108 PHE A C 1
ATOM 910 O O . PHE A 1 108 ? -7.051 4.376 -1.716 1.00 95.38 108 PHE A O 1
ATOM 917 N N . GLY A 1 109 ? -7.325 3.242 -3.631 1.00 93.38 109 GLY A N 1
ATOM 918 C CA . GLY A 1 109 ? -7.749 4.382 -4.449 1.00 93.38 109 GLY A CA 1
ATOM 919 C C . GLY A 1 109 ? -9.043 5.058 -3.996 1.00 93.38 109 GLY A C 1
ATOM 920 O O . GLY A 1 109 ? -9.317 6.162 -4.449 1.00 93.38 109 GLY A O 1
ATOM 921 N N . HIS A 1 110 ? -9.795 4.435 -3.083 1.00 90.44 110 HIS A N 1
ATOM 922 C CA . HIS A 1 110 ? -11.003 4.985 -2.457 1.00 90.44 110 HIS A CA 1
ATOM 923 C C . HIS A 1 110 ? -10.720 5.844 -1.208 1.00 90.44 110 HIS A C 1
ATOM 925 O O . HIS A 1 110 ? -11.651 6.197 -0.480 1.00 90.44 110 HIS A O 1
ATOM 931 N N . GLY A 1 111 ? -9.451 6.092 -0.873 1.00 90.44 111 GLY A N 1
ATOM 932 C CA . GLY A 1 111 ? -9.044 6.957 0.236 1.00 90.44 111 GLY A CA 1
ATOM 933 C C . GLY A 1 111 ? -8.616 8.359 -0.206 1.00 90.44 111 GLY A C 1
ATOM 934 O O . GLY A 1 111 ? -8.500 8.669 -1.390 1.00 90.44 111 GLY A O 1
ATOM 935 N N . ASN A 1 112 ? -8.283 9.204 0.765 1.00 93.69 112 ASN A N 1
ATOM 936 C CA . ASN A 1 112 ? -7.644 10.504 0.575 1.00 93.69 112 ASN A CA 1
ATOM 937 C C . ASN A 1 112 ? -6.159 10.312 0.218 1.00 93.69 112 ASN A C 1
ATOM 939 O O . ASN A 1 112 ? -5.262 10.593 1.011 1.00 93.69 112 ASN A O 1
ATOM 943 N N . VAL A 1 113 ? -5.900 9.787 -0.982 1.00 94.88 113 VAL A N 1
ATOM 944 C CA . VAL A 1 113 ? -4.568 9.311 -1.399 1.00 94.88 113 VAL A CA 1
ATOM 945 C C . VAL A 1 113 ? -3.993 10.037 -2.608 1.00 94.88 113 VAL A C 1
ATOM 947 O O . VAL A 1 113 ? -2.912 9.677 -3.054 1.00 94.88 113 VAL A O 1
ATOM 950 N N . LYS A 1 114 ? -4.660 11.075 -3.130 1.00 94.50 114 LYS A N 1
ATOM 951 C CA . LYS A 1 114 ? -4.221 11.802 -4.338 1.00 94.50 114 LYS A CA 1
ATOM 952 C C . LYS A 1 114 ? -2.753 12.235 -4.260 1.00 94.50 114 LYS A C 1
ATOM 954 O O . LYS A 1 114 ? -1.956 11.902 -5.135 1.00 94.50 114 LYS A O 1
ATOM 959 N N . GLU A 1 115 ? -2.385 12.917 -3.179 1.00 95.06 115 GLU A N 1
ATOM 960 C CA . GLU A 1 115 ? -1.016 13.397 -2.970 1.00 95.06 115 GLU A CA 1
ATOM 961 C C . GLU A 1 115 ? -0.031 12.251 -2.683 1.00 95.06 115 GLU A C 1
ATOM 963 O O . GLU A 1 115 ? 1.090 12.241 -3.192 1.00 95.06 115 GLU A O 1
ATOM 968 N N . LEU A 1 116 ? -0.461 11.233 -1.930 1.00 95.19 116 LEU A N 1
ATOM 969 C CA . LEU A 1 116 ? 0.341 10.034 -1.678 1.00 95.19 116 LEU A CA 1
ATOM 970 C C . LEU A 1 116 ? 0.673 9.300 -2.987 1.00 95.19 116 LEU A C 1
ATOM 972 O O . LEU A 1 116 ? 1.826 8.946 -3.224 1.00 95.19 116 LEU A O 1
ATOM 976 N N . PHE A 1 117 ? -0.319 9.096 -3.852 1.00 96.75 117 PHE A N 1
ATOM 977 C CA . PHE A 1 117 ? -0.168 8.422 -5.138 1.00 96.75 117 PHE A CA 1
ATOM 978 C C . PHE A 1 117 ? 0.727 9.222 -6.080 1.00 96.75 117 PHE A C 1
ATOM 980 O O . PHE A 1 117 ? 1.592 8.633 -6.725 1.00 96.75 117 PHE A O 1
ATOM 987 N N . ARG A 1 118 ? 0.607 10.557 -6.100 1.00 96.12 118 ARG A N 1
ATOM 988 C CA . ARG A 1 118 ? 1.528 11.429 -6.845 1.00 96.12 118 ARG A CA 1
ATOM 989 C C . ARG A 1 118 ? 2.984 11.192 -6.425 1.00 96.12 118 ARG A C 1
ATOM 991 O O . ARG A 1 118 ? 3.816 10.872 -7.276 1.00 96.12 118 ARG A O 1
ATOM 998 N N . ARG A 1 119 ? 3.272 11.257 -5.119 1.00 95.50 119 ARG A N 1
ATOM 999 C CA . ARG A 1 119 ? 4.623 11.031 -4.566 1.00 95.50 119 ARG A CA 1
ATOM 1000 C C . ARG A 1 119 ? 5.140 9.620 -4.846 1.00 95.50 119 ARG A C 1
ATOM 1002 O O . ARG A 1 119 ? 6.305 9.445 -5.192 1.00 95.50 119 ARG A O 1
ATOM 1009 N N . LEU A 1 120 ? 4.284 8.604 -4.732 1.00 96.69 120 LEU A N 1
ATOM 1010 C CA . LEU A 1 120 ? 4.656 7.222 -5.038 1.00 96.69 120 LEU A CA 1
ATOM 1011 C C . LEU A 1 120 ? 4.953 7.020 -6.530 1.00 96.69 120 LEU A C 1
ATOM 1013 O O . LEU A 1 120 ? 5.942 6.372 -6.856 1.00 96.69 120 LEU A O 1
ATOM 1017 N N . ASN A 1 121 ? 4.170 7.614 -7.433 1.00 96.31 121 ASN A N 1
ATOM 1018 C CA . ASN A 1 121 ? 4.432 7.567 -8.875 1.00 96.31 121 ASN A CA 1
ATOM 1019 C C . ASN A 1 121 ? 5.762 8.248 -9.238 1.00 96.31 121 ASN A C 1
ATOM 1021 O O . ASN A 1 121 ? 6.492 7.777 -10.109 1.00 96.31 121 ASN A O 1
ATOM 1025 N N . GLU A 1 122 ? 6.102 9.367 -8.596 1.00 93.44 122 GLU A N 1
ATOM 1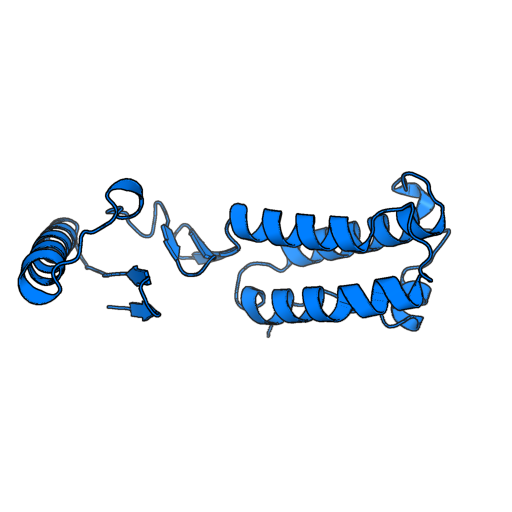026 C CA . GLU A 1 122 ? 7.417 10.014 -8.735 1.00 93.44 122 GLU A CA 1
ATOM 1027 C C . GLU A 1 122 ? 8.545 9.104 -8.251 1.00 93.44 122 GLU A C 1
ATOM 1029 O O . GLU A 1 122 ? 9.517 8.876 -8.973 1.00 93.44 122 GLU A O 1
ATOM 1034 N N . TRP A 1 123 ? 8.377 8.516 -7.070 1.00 94.19 123 TRP A N 1
ATOM 1035 C CA . TRP A 1 123 ? 9.354 7.610 -6.482 1.00 94.19 123 TRP A CA 1
ATOM 1036 C C . TRP A 1 123 ? 9.573 6.337 -7.318 1.00 94.19 123 TRP A C 1
ATOM 1038 O O . TRP A 1 123 ? 10.720 5.959 -7.554 1.00 94.19 123 TRP A O 1
ATOM 1048 N N . IL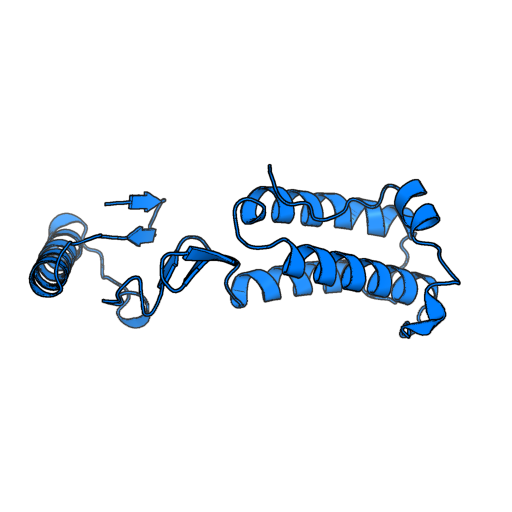E A 1 124 ? 8.514 5.710 -7.843 1.00 95.50 124 ILE A N 1
ATOM 1049 C CA . ILE A 1 124 ? 8.610 4.534 -8.730 1.00 95.50 124 ILE A CA 1
ATOM 1050 C C . ILE A 1 124 ? 9.395 4.879 -10.002 1.00 95.50 124 ILE A C 1
ATOM 1052 O O . ILE A 1 124 ? 10.318 4.152 -10.371 1.00 95.50 124 ILE A O 1
ATOM 1056 N N . ARG A 1 125 ? 9.095 6.017 -10.646 1.00 93.75 125 ARG A N 1
ATOM 1057 C CA . ARG A 1 125 ? 9.832 6.479 -11.837 1.00 93.75 125 ARG A CA 1
ATOM 1058 C C . ARG A 1 125 ? 11.314 6.704 -11.536 1.00 93.75 125 ARG A C 1
ATOM 1060 O O . ARG A 1 125 ? 12.166 6.314 -12.328 1.00 93.75 125 ARG A O 1
ATOM 1067 N N . MET A 1 126 ? 11.638 7.279 -10.377 1.00 91.44 126 MET A N 1
ATOM 1068 C CA . MET A 1 126 ? 13.028 7.435 -9.929 1.00 91.44 126 MET A CA 1
ATOM 1069 C C . MET A 1 126 ? 13.744 6.095 -9.730 1.00 91.44 126 MET A C 1
ATOM 1071 O O . MET A 1 126 ? 14.923 5.967 -10.070 1.00 91.44 126 MET A O 1
ATOM 1075 N N . ARG A 1 127 ? 13.043 5.077 -9.222 1.00 92.25 127 ARG A N 1
ATOM 1076 C CA . ARG A 1 127 ? 13.608 3.731 -9.072 1.00 92.25 127 ARG A CA 1
ATOM 1077 C C . ARG A 1 127 ? 13.873 3.056 -10.411 1.00 92.25 127 ARG A C 1
ATOM 1079 O O . ARG A 1 127 ? 14.936 2.474 -10.566 1.00 92.25 127 ARG A O 1
ATOM 1086 N N . LEU A 1 128 ? 12.974 3.191 -11.382 1.00 93.00 128 LEU A N 1
ATOM 1087 C CA . LEU A 1 128 ? 13.180 2.654 -12.732 1.00 93.00 128 LEU A CA 1
ATOM 1088 C C . LEU A 1 128 ? 14.365 3.312 -13.449 1.00 93.00 128 LEU A C 1
ATOM 1090 O O . LEU A 1 128 ? 15.156 2.625 -14.087 1.00 93.00 128 LEU A O 1
ATOM 1094 N N . ARG A 1 129 ? 14.554 4.624 -13.272 1.00 90.69 129 ARG A N 1
ATOM 1095 C CA . ARG A 1 129 ? 15.759 5.315 -13.764 1.00 90.69 129 ARG A CA 1
ATOM 1096 C C . ARG A 1 129 ? 17.029 4.795 -13.097 1.00 90.69 129 ARG A C 1
ATOM 1098 O O . ARG A 1 129 ? 18.001 4.509 -13.780 1.00 90.69 129 ARG A O 1
ATOM 1105 N N . SER A 1 130 ? 16.986 4.606 -11.776 1.00 88.94 130 SER A N 1
ATOM 1106 C CA . SER A 1 130 ? 18.108 4.025 -11.024 1.00 88.94 130 SER A CA 1
ATOM 1107 C C . SER A 1 130 ? 18.430 2.596 -11.471 1.00 88.94 130 SER A C 1
ATOM 1109 O O . SER A 1 130 ? 19.590 2.206 -11.473 1.00 88.94 130 SER A O 1
ATOM 1111 N N . TYR A 1 131 ? 17.402 1.816 -11.815 1.00 90.75 131 TYR A N 1
ATOM 1112 C CA . TYR A 1 131 ? 17.538 0.450 -12.313 1.00 90.75 131 TYR A CA 1
ATOM 1113 C C . TYR A 1 131 ? 18.264 0.417 -13.661 1.00 90.75 131 TYR A C 1
ATOM 1115 O O . TYR A 1 131 ? 19.256 -0.286 -13.786 1.00 90.75 131 TYR A O 1
ATOM 1123 N N . ARG A 1 132 ? 17.833 1.230 -14.636 1.00 87.81 132 ARG A N 1
ATOM 1124 C CA . ARG A 1 132 ? 18.452 1.263 -15.974 1.00 87.81 132 ARG A CA 1
ATOM 1125 C C . ARG A 1 132 ? 19.908 1.726 -15.956 1.00 87.81 132 ARG A C 1
ATOM 1127 O O . ARG A 1 132 ? 20.703 1.249 -16.750 1.00 87.81 132 ARG A O 1
ATOM 1134 N N . GLU A 1 133 ? 20.245 2.683 -15.096 1.00 83.19 133 GLU A N 1
ATOM 1135 C CA . GLU A 1 133 ? 21.602 3.242 -15.035 1.00 83.19 133 GLU A CA 1
ATOM 1136 C C . GLU A 1 133 ? 22.562 2.440 -14.148 1.00 83.19 133 GLU A C 1
ATOM 1138 O O . GLU A 1 133 ? 23.728 2.814 -14.043 1.00 83.19 133 GLU A O 1
ATOM 1143 N N . ASP A 1 134 ? 22.059 1.422 -13.440 1.00 83.00 134 ASP A N 1
ATOM 1144 C CA . ASP A 1 134 ? 22.763 0.729 -12.351 1.00 83.00 134 ASP A CA 1
ATOM 1145 C C . ASP A 1 134 ? 23.399 1.696 -11.322 1.00 83.00 134 ASP A C 1
ATOM 1147 O O . ASP A 1 134 ? 24.415 1.440 -10.681 1.00 83.00 134 ASP A O 1
ATOM 1151 N N . LYS A 1 135 ? 22.787 2.873 -11.144 1.00 80.75 135 LYS A N 1
ATOM 1152 C CA . LYS A 1 135 ? 23.282 3.961 -10.286 1.00 80.75 135 LYS A CA 1
ATOM 1153 C C . LYS A 1 135 ? 22.151 4.543 -9.455 1.00 80.75 135 LYS A C 1
ATOM 1155 O O . LYS A 1 135 ? 20.978 4.204 -9.606 1.00 80.75 135 LYS A O 1
ATOM 1160 N N . LYS A 1 136 ? 22.474 5.360 -8.453 1.00 77.06 136 LYS A N 1
ATOM 1161 C CA . LYS A 1 136 ? 21.439 6.084 -7.699 1.00 77.06 136 LYS A CA 1
ATOM 1162 C C . LYS A 1 136 ? 20.966 7.246 -8.563 1.00 77.06 136 LYS A C 1
ATOM 1164 O O . LYS A 1 136 ? 21.756 8.139 -8.839 1.00 77.06 136 LYS A O 1
ATOM 1169 N N . ALA A 1 137 ? 19.696 7.236 -8.964 1.00 67.88 137 ALA A N 1
ATOM 1170 C CA . ALA A 1 137 ? 19.158 8.355 -9.717 1.00 67.88 137 ALA A CA 1
ATOM 1171 C C . ALA A 1 137 ? 18.986 9.583 -8.807 1.00 67.88 137 ALA A C 1
ATOM 1173 O O . ALA A 1 137 ? 18.403 9.493 -7.721 1.00 67.88 137 ALA A O 1
ATOM 1174 N N . HIS A 1 138 ? 19.454 10.736 -9.271 1.00 69.50 138 HIS A N 1
ATOM 1175 C CA . HIS A 1 138 ? 19.259 12.044 -8.648 1.00 69.50 138 HIS A CA 1
ATOM 1176 C C . HIS A 1 138 ? 18.140 12.817 -9.355 1.00 69.50 138 HIS A C 1
ATOM 1178 O O . HIS A 1 138 ? 17.843 12.571 -10.522 1.00 69.50 138 HIS A O 1
ATOM 1184 N N . TYR A 1 139 ? 17.509 13.772 -8.664 1.00 64.12 139 TYR A N 1
ATOM 1185 C CA . TYR A 1 139 ? 16.306 14.456 -9.167 1.00 64.12 139 TYR A CA 1
ATOM 1186 C C . TYR A 1 139 ? 16.500 15.115 -10.555 1.00 64.12 139 TYR A C 1
ATOM 1188 O O . TYR A 1 139 ? 15.583 15.120 -11.374 1.00 64.12 139 TYR A O 1
ATOM 1196 N N . HIS A 1 140 ? 17.704 15.613 -10.855 1.00 66.38 140 HIS A N 1
ATOM 1197 C CA . HIS A 1 140 ? 18.036 16.268 -12.125 1.00 66.38 140 HIS A CA 1
ATOM 1198 C C . HIS A 1 140 ? 18.212 15.283 -13.299 1.00 66.38 140 HIS A C 1
ATOM 1200 O O . HIS A 1 140 ? 18.185 15.687 -14.459 1.00 66.38 140 HIS A O 1
ATOM 1206 N N . GLN A 1 141 ? 18.320 13.977 -13.033 1.00 64.00 141 GLN A N 1
ATOM 1207 C CA . GLN A 1 141 ? 18.464 12.937 -14.063 1.00 64.00 141 GLN A CA 1
ATOM 1208 C C . GLN A 1 141 ? 17.120 12.534 -14.697 1.00 64.00 141 GLN A C 1
ATOM 1210 O O . GLN A 1 141 ? 17.060 11.642 -15.542 1.00 64.00 141 GLN A O 1
ATOM 1215 N N . ASN A 1 142 ? 16.032 13.243 -14.363 1.00 62.34 142 ASN A N 1
ATOM 1216 C CA . ASN A 1 142 ? 14.708 13.096 -14.976 1.00 62.34 142 ASN A CA 1
ATOM 1217 C C . ASN A 1 142 ? 14.706 13.208 -16.515 1.00 62.34 142 ASN A C 1
ATOM 1219 O O . ASN A 1 142 ? 13.773 12.704 -17.139 1.00 62.34 142 ASN A O 1
ATOM 1223 N N . ARG A 1 143 ? 15.723 13.848 -17.114 1.00 64.31 143 ARG A N 1
ATOM 1224 C CA . ARG A 1 143 ? 15.855 14.048 -18.569 1.00 64.31 143 ARG A CA 1
ATOM 1225 C C . ARG A 1 143 ? 16.344 12.813 -19.338 1.00 64.31 143 ARG A C 1
ATOM 1227 O O . ARG A 1 143 ? 16.157 12.769 -20.543 1.00 64.31 143 ARG A O 1
ATOM 1234 N N . ARG A 1 144 ? 16.957 11.829 -18.668 1.00 67.06 144 ARG A N 1
ATOM 1235 C CA . ARG A 1 144 ? 17.621 10.692 -19.337 1.00 67.06 144 ARG A CA 1
ATOM 1236 C C . ARG A 1 144 ? 16.664 9.583 -19.769 1.00 67.06 144 ARG A C 1
ATOM 1238 O O . ARG A 1 144 ? 16.834 9.029 -20.842 1.00 67.06 144 ARG A O 1
ATOM 1245 N N . ILE A 1 145 ? 15.648 9.300 -18.951 1.00 81.00 145 ILE A N 1
ATOM 1246 C CA . ILE A 1 145 ? 14.469 8.526 -19.364 1.00 81.00 145 ILE A CA 1
ATOM 1247 C C . ILE A 1 145 ? 13.248 9.418 -19.136 1.00 81.00 145 ILE A C 1
ATOM 1249 O O . ILE A 1 145 ? 12.814 9.595 -17.977 1.00 81.00 145 ILE A O 1
ATOM 1253 N N . PRO A 1 146 ? 12.699 10.012 -20.207 1.00 87.12 146 PRO A N 1
ATOM 1254 C CA . PRO A 1 146 ? 11.472 10.777 -20.129 1.00 87.12 146 PRO A CA 1
ATOM 1255 C C . PRO A 1 146 ? 10.339 9.936 -19.540 1.00 87.12 146 PRO A C 1
ATOM 1257 O O . PRO A 1 146 ? 10.236 8.728 -19.745 1.00 87.12 146 PRO A O 1
ATOM 1260 N N . THR A 1 147 ? 9.419 10.587 -18.825 1.00 89.75 147 THR A N 1
ATOM 1261 C CA . THR A 1 147 ? 8.219 9.885 -18.327 1.00 89.75 147 THR A CA 1
ATOM 1262 C C . THR A 1 147 ? 7.394 9.301 -19.484 1.00 89.75 147 THR A C 1
ATOM 1264 O O . THR A 1 147 ? 6.730 8.287 -19.294 1.00 89.75 147 THR A O 1
ATOM 1267 N N . ALA A 1 148 ? 7.443 9.923 -20.667 1.00 90.12 148 ALA A N 1
ATOM 1268 C CA . ALA A 1 148 ? 6.780 9.432 -21.871 1.00 90.12 148 ALA A CA 1
ATOM 1269 C C . ALA A 1 148 ? 7.304 8.053 -22.302 1.00 90.12 148 ALA A C 1
ATOM 1271 O O . ALA A 1 148 ? 6.498 7.170 -22.563 1.00 90.12 148 ALA A O 1
ATOM 1272 N N . GLU A 1 149 ? 8.620 7.837 -22.270 1.00 91.38 149 GLU A N 1
ATOM 1273 C CA . GLU A 1 149 ? 9.232 6.551 -22.622 1.00 91.38 149 GLU A CA 1
ATOM 1274 C C . GLU A 1 149 ? 8.796 5.449 -21.647 1.00 91.38 149 GLU A C 1
ATOM 1276 O O . GLU A 1 149 ? 8.301 4.410 -22.064 1.00 91.38 149 GLU A O 1
ATOM 1281 N N . LEU A 1 150 ? 8.830 5.704 -20.331 1.00 93.00 150 LEU A N 1
ATOM 1282 C CA . LEU A 1 150 ? 8.325 4.737 -19.343 1.00 93.00 150 LEU A CA 1
ATOM 1283 C C . LEU A 1 150 ? 6.847 4.375 -19.576 1.00 93.00 150 LEU A C 1
ATOM 1285 O O . LEU A 1 150 ? 6.447 3.233 -19.356 1.00 93.00 150 LEU A O 1
ATOM 1289 N N . LYS A 1 151 ? 6.028 5.337 -20.022 1.00 93.56 151 LYS A N 1
ATOM 1290 C CA . LYS A 1 151 ? 4.626 5.090 -20.390 1.00 93.56 151 LYS A CA 1
ATOM 1291 C C . LYS A 1 151 ? 4.504 4.265 -21.673 1.00 93.56 151 LYS A C 1
ATOM 1293 O O . LYS A 1 151 ? 3.638 3.397 -21.717 1.00 93.56 151 LYS A O 1
ATOM 1298 N N . GLN A 1 152 ? 5.352 4.509 -22.674 1.00 94.50 152 GLN A N 1
ATOM 1299 C CA . GLN A 1 152 ? 5.411 3.713 -23.908 1.00 94.50 152 GLN A CA 1
ATOM 1300 C C . GLN A 1 152 ? 5.789 2.256 -23.614 1.00 94.50 152 GLN A C 1
ATOM 1302 O O . GLN A 1 152 ? 5.165 1.352 -24.155 1.00 94.50 152 GLN A O 1
ATOM 1307 N N . LEU A 1 153 ? 6.692 2.023 -22.655 1.00 94.81 153 LEU A N 1
ATOM 1308 C CA . LEU A 1 153 ? 7.015 0.685 -22.132 1.00 94.81 153 LEU A CA 1
ATOM 1309 C C . LEU A 1 153 ? 5.892 0.075 -21.262 1.00 94.81 153 LEU A C 1
ATOM 1311 O O . LEU A 1 153 ? 6.050 -0.998 -20.683 1.00 94.81 153 LEU A O 1
ATOM 1315 N N . GLY A 1 154 ? 4.751 0.757 -21.127 1.00 96.12 154 GLY A N 1
ATOM 1316 C CA . GLY A 1 154 ? 3.556 0.237 -20.470 1.00 96.12 154 GLY A CA 1
ATOM 1317 C C . GLY A 1 154 ? 3.474 0.476 -18.962 1.00 96.12 154 GLY A C 1
ATOM 1318 O O . GLY A 1 154 ? 2.625 -0.142 -18.311 1.00 96.12 154 GLY A O 1
ATOM 1319 N N . LEU A 1 155 ? 4.299 1.355 -18.375 1.00 97.50 155 LEU A N 1
ATOM 1320 C CA . LEU A 1 155 ? 4.239 1.660 -16.940 1.00 97.50 155 LEU A CA 1
ATOM 1321 C C . LEU A 1 155 ? 2.870 2.227 -16.545 1.00 97.50 155 LEU A C 1
ATOM 1323 O O . LEU A 1 155 ? 2.461 3.307 -16.982 1.00 97.50 155 LEU A O 1
ATOM 1327 N N . LYS A 1 156 ? 2.178 1.524 -15.647 1.00 96.62 156 LYS A N 1
ATOM 1328 C CA . LYS A 1 156 ? 0.938 2.001 -15.029 1.00 96.62 156 LYS A CA 1
ATOM 1329 C C . LYS A 1 156 ? 1.243 2.957 -13.877 1.00 96.62 156 LYS A C 1
ATOM 1331 O O . LYS A 1 156 ? 2.304 2.914 -13.263 1.00 96.62 156 LYS A O 1
ATOM 1336 N N . SER A 1 157 ? 0.292 3.840 -13.587 1.00 94.69 157 SER A N 1
ATOM 1337 C CA . SER A 1 157 ? 0.376 4.800 -12.483 1.00 94.69 157 SER A CA 1
ATOM 1338 C C . SER A 1 157 ? -0.693 4.503 -11.441 1.00 94.69 157 SER A C 1
ATOM 1340 O O . SER A 1 157 ? -1.780 4.039 -11.775 1.00 94.69 157 SER A O 1
ATOM 1342 N N . LEU A 1 158 ? -0.390 4.806 -10.183 1.00 96.06 158 LEU A N 1
ATOM 1343 C CA . LEU A 1 158 ? -1.382 4.850 -9.118 1.00 96.06 158 LEU A CA 1
ATOM 1344 C C . LEU A 1 158 ? -2.358 5.999 -9.398 1.00 96.06 158 LEU A C 1
ATOM 1346 O O . LEU A 1 158 ? -1.927 7.149 -9.527 1.00 96.06 158 LEU A O 1
ATOM 1350 N N . THR A 1 159 ? -3.652 5.701 -9.470 1.00 92.94 159 THR A N 1
ATOM 1351 C CA . THR A 1 159 ? -4.724 6.679 -9.697 1.00 92.94 159 THR A CA 1
ATOM 1352 C C . THR A 1 159 ? -5.806 6.526 -8.637 1.00 92.94 159 THR A C 1
ATOM 1354 O O . THR A 1 159 ? -6.108 5.413 -8.208 1.00 92.94 159 THR A O 1
ATOM 1357 N N . VAL A 1 160 ? -6.374 7.649 -8.193 1.00 88.81 160 VAL A N 1
ATOM 1358 C CA . VAL A 1 160 ? -7.572 7.627 -7.342 1.00 88.81 160 VAL A CA 1
ATOM 1359 C C . VAL A 1 160 ? -8.748 7.079 -8.147 1.00 88.81 160 VAL A C 1
ATOM 1361 O O . VAL A 1 160 ? -8.792 7.263 -9.364 1.00 88.81 160 VAL A O 1
ATOM 1364 N N . LYS A 1 161 ? -9.680 6.404 -7.477 1.00 78.44 161 LYS A N 1
ATOM 1365 C CA . LYS A 1 161 ? -10.957 6.042 -8.092 1.00 78.44 161 LYS A CA 1
ATOM 1366 C C . LYS A 1 161 ? -11.911 7.220 -7.906 1.00 78.44 161 LYS A C 1
ATOM 1368 O O . LYS A 1 161 ? -12.076 7.681 -6.777 1.00 78.44 161 LYS A O 1
ATOM 1373 N N . SER A 1 162 ? -12.422 7.732 -9.024 1.00 58.06 162 SER A N 1
ATOM 1374 C CA . SER A 1 162 ? -13.522 8.702 -9.078 1.00 58.06 162 SER A CA 1
ATOM 1375 C C . SER A 1 162 ? -14.809 8.073 -8.577 1.00 58.06 162 SER A C 1
ATOM 1377 O O . SER A 1 162 ? -15.030 6.898 -8.956 1.00 58.06 162 SER A O 1
#

Foldseek 3Di:
DADDVPDDDDDDPDPVVLVVVVVVVQCCCCPVVVHHDDVVQDDDDDLCPWDDDPQWTRHRPPFIAGDPVVVVVLVVLLCVLLPQPDPDDLLVSLVSVQVSLVVCLVVGLQGPCAVVQVVVQVVSVQSSVCNVVVHRRDPVCCVVQPPVNSVVSPRDGRHHDD

Radius of gyration: 21.14 Å; chains: 1; bounding box: 46×37×52 Å